Protein AF-A0A9P6JIH3-F1 (afdb_monomer)

Structure (mmCIF, N/CA/C/O backbone):
data_AF-A0A9P6JIH3-F1
#
_entry.id   AF-A0A9P6JIH3-F1
#
loop_
_atom_site.group_PDB
_atom_site.id
_atom_site.type_symbol
_atom_site.label_atom_id
_atom_site.label_alt_id
_atom_site.label_comp_id
_atom_site.label_asym_id
_atom_site.label_entity_id
_atom_site.label_seq_id
_atom_site.pdbx_PDB_ins_code
_atom_site.Cartn_x
_atom_site.Cartn_y
_atom_site.Cartn_z
_atom_site.occupancy
_atom_site.B_iso_or_equiv
_atom_site.auth_seq_id
_atom_site.auth_comp_id
_atom_site.auth_asym_id
_atom_site.auth_atom_id
_atom_site.pdbx_PDB_model_num
ATOM 1 N N . SER A 1 1 ? 1.797 17.653 -2.112 1.00 43.91 1 SER A N 1
ATOM 2 C CA . SER A 1 1 ? 2.862 17.885 -1.112 1.00 43.91 1 SER A CA 1
ATOM 3 C C . SER A 1 1 ? 4.176 18.098 -1.849 1.00 43.91 1 SER A C 1
ATOM 5 O O . SER A 1 1 ? 4.518 17.304 -2.714 1.00 43.91 1 SER A O 1
ATOM 7 N N . THR A 1 2 ? 4.879 19.198 -1.577 1.00 36.56 2 THR A N 1
ATOM 8 C CA . THR A 1 2 ? 6.182 19.549 -2.173 1.00 36.56 2 THR A CA 1
ATOM 9 C C . THR A 1 2 ? 7.302 18.764 -1.487 1.00 36.56 2 THR A C 1
ATOM 11 O O . THR A 1 2 ? 8.065 19.306 -0.698 1.00 36.56 2 THR A O 1
ATOM 14 N N . CYS A 1 3 ? 7.362 17.456 -1.737 1.00 51.31 3 CYS A N 1
ATOM 15 C CA . CYS A 1 3 ? 8.546 16.653 -1.429 1.00 51.31 3 CYS A CA 1
ATOM 16 C C . CYS A 1 3 ? 9.606 16.905 -2.515 1.00 51.31 3 CYS A C 1
ATOM 18 O O . CYS A 1 3 ? 9.239 17.149 -3.667 1.00 51.31 3 CYS A O 1
ATOM 20 N N . HIS A 1 4 ? 10.902 16.855 -2.181 1.00 46.56 4 HIS A N 1
ATOM 21 C CA . HIS A 1 4 ? 11.960 16.879 -3.197 1.00 46.56 4 HIS A CA 1
ATOM 22 C C . HIS A 1 4 ? 11.662 15.809 -4.262 1.00 46.56 4 HIS A C 1
ATOM 24 O O . HIS A 1 4 ? 11.388 14.657 -3.921 1.00 46.56 4 HIS A O 1
ATOM 30 N N . ARG A 1 5 ? 11.669 16.192 -5.549 1.00 44.31 5 ARG A N 1
ATOM 31 C CA . ARG A 1 5 ? 11.538 15.242 -6.665 1.00 44.31 5 ARG A CA 1
ATOM 32 C C . ARG A 1 5 ? 12.717 14.280 -6.610 1.00 44.31 5 ARG A C 1
ATOM 34 O O . ARG A 1 5 ? 13.839 14.649 -6.941 1.00 44.31 5 ARG A O 1
ATOM 41 N N . TYR A 1 6 ? 12.454 13.064 -6.154 1.00 48.44 6 TYR A N 1
ATOM 42 C CA . TYR A 1 6 ? 13.458 12.023 -6.039 1.00 48.44 6 TYR A CA 1
ATOM 43 C C . TYR A 1 6 ? 13.630 11.317 -7.391 1.00 48.44 6 TYR A C 1
ATOM 45 O O . TYR A 1 6 ? 12.651 10.866 -7.987 1.00 48.44 6 TYR A O 1
ATOM 53 N N . ARG A 1 7 ? 14.879 11.194 -7.861 1.00 46.25 7 ARG A N 1
ATOM 54 C CA . ARG A 1 7 ? 15.259 10.551 -9.139 1.00 46.25 7 ARG A CA 1
ATOM 55 C C . ARG A 1 7 ? 14.768 9.101 -9.280 1.00 46.25 7 ARG A C 1
ATOM 57 O O . ARG A 1 7 ? 14.612 8.620 -10.398 1.00 46.25 7 ARG A O 1
ATOM 64 N N . ALA A 1 8 ? 14.493 8.408 -8.172 1.00 48.19 8 ALA A N 1
ATOM 65 C CA . ALA A 1 8 ? 13.953 7.046 -8.200 1.00 48.19 8 ALA A CA 1
ATOM 66 C C . ALA A 1 8 ? 12.575 6.965 -8.888 1.00 48.19 8 ALA A C 1
ATOM 68 O O . ALA A 1 8 ? 12.319 6.002 -9.606 1.00 48.19 8 ALA A O 1
ATOM 69 N N . MET A 1 9 ? 11.733 8.003 -8.761 1.00 51.84 9 MET A N 1
ATOM 70 C CA . MET A 1 9 ? 10.430 8.057 -9.443 1.00 51.84 9 MET A CA 1
ATOM 71 C C . MET A 1 9 ? 10.562 8.211 -10.965 1.00 51.84 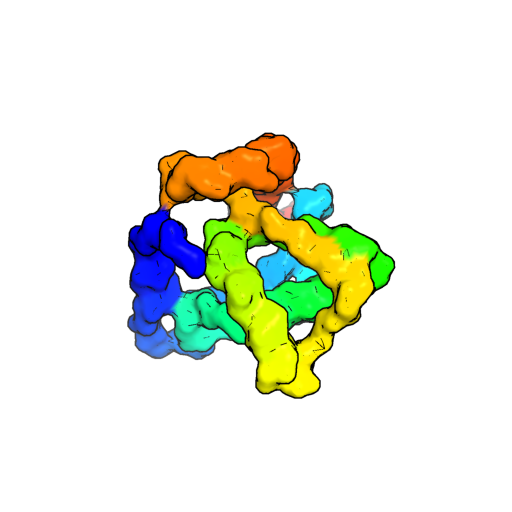9 MET A C 1
ATOM 73 O O . MET A 1 9 ? 9.707 7.738 -11.712 1.00 51.84 9 MET A O 1
ATOM 77 N N . GLU A 1 10 ? 11.624 8.866 -11.442 1.00 49.81 10 GLU A N 1
ATOM 78 C CA . GLU A 1 10 ? 11.881 9.042 -12.879 1.00 49.81 10 GLU A CA 1
ATOM 79 C C . GLU A 1 10 ? 12.383 7.744 -13.528 1.00 49.81 10 GLU A C 1
ATOM 81 O O . GLU A 1 10 ? 12.008 7.429 -14.655 1.00 49.81 10 GLU A O 1
ATOM 86 N N . HIS A 1 11 ? 13.177 6.945 -12.809 1.00 48.81 11 HIS A N 1
ATOM 87 C CA . HIS A 1 11 ? 13.660 5.660 -13.319 1.00 48.81 11 HIS A CA 1
ATOM 88 C C . HIS A 1 11 ? 12.602 4.548 -13.260 1.00 48.81 11 HIS A C 1
ATOM 90 O O . HIS A 1 11 ? 12.507 3.767 -14.211 1.00 48.81 11 HIS A O 1
ATOM 96 N N . SER A 1 12 ? 11.769 4.488 -12.211 1.00 47.91 12 SER A N 1
ATOM 97 C CA . SER A 1 12 ? 10.716 3.464 -12.078 1.00 47.91 12 SER A CA 1
ATOM 98 C C . SER A 1 12 ? 9.559 3.637 -13.070 1.00 47.91 12 SER A C 1
ATOM 100 O O . SER A 1 12 ? 8.848 2.681 -13.366 1.00 47.91 12 SER A O 1
ATOM 102 N N . SER A 1 13 ? 9.385 4.840 -13.625 1.00 53.12 13 SER A N 1
ATOM 103 C CA . SER A 1 13 ? 8.350 5.163 -14.617 1.00 53.12 13 SER A CA 1
ATOM 104 C C . SER A 1 13 ? 8.814 5.030 -16.075 1.00 53.12 13 SER A C 1
ATOM 106 O O . SER A 1 13 ? 8.012 5.214 -16.999 1.00 53.12 13 SER A O 1
ATOM 108 N N . SER A 1 14 ? 10.084 4.670 -16.298 1.00 57.28 14 SER A N 1
ATOM 109 C CA . SER A 1 14 ? 10.620 4.414 -17.635 1.00 57.28 14 SER A CA 1
ATOM 110 C C . SER A 1 14 ? 9.930 3.205 -18.280 1.00 57.28 14 SER A C 1
ATOM 112 O O . SER A 1 14 ? 9.803 2.129 -17.695 1.00 57.28 14 SER A O 1
ATOM 114 N N . SER A 1 15 ? 9.421 3.380 -19.502 1.00 60.47 15 SER A N 1
ATOM 115 C CA . SER A 1 15 ? 8.756 2.295 -20.223 1.00 60.47 15 SER A CA 1
ATOM 116 C C . SER A 1 15 ? 9.788 1.294 -20.732 1.00 60.47 15 SER A C 1
ATOM 118 O O . SER A 1 15 ? 10.628 1.645 -21.560 1.00 60.47 15 SER A O 1
ATOM 120 N N . ARG A 1 16 ? 9.691 0.041 -20.285 1.00 65.38 16 ARG A N 1
ATOM 121 C CA . ARG A 1 16 ? 10.437 -1.087 -20.854 1.00 65.38 16 ARG A CA 1
ATOM 122 C C . ARG A 1 16 ? 9.551 -1.759 -21.900 1.00 65.38 16 ARG A C 1
ATOM 124 O O . ARG A 1 16 ? 8.421 -2.125 -21.594 1.00 65.38 16 ARG A O 1
ATOM 131 N N . THR A 1 17 ? 10.024 -1.860 -23.137 1.00 70.75 17 THR A N 1
ATOM 132 C CA . THR A 1 17 ? 9.276 -2.490 -24.233 1.00 70.75 17 THR A CA 1
ATOM 133 C C . THR A 1 17 ? 9.466 -4.009 -24.215 1.00 70.75 17 THR A C 1
ATOM 135 O O . THR A 1 17 ? 10.520 -4.499 -23.816 1.00 70.75 17 THR A O 1
ATOM 138 N N . GLY A 1 18 ? 8.442 -4.758 -24.641 1.00 77.19 18 GLY A N 1
ATOM 139 C CA . GLY A 1 18 ? 8.515 -6.219 -24.788 1.00 77.19 18 GLY A CA 1
ATOM 140 C C . GLY A 1 18 ? 8.354 -7.036 -23.500 1.00 77.19 18 GLY A C 1
ATOM 141 O O . GLY A 1 18 ? 8.712 -8.209 -23.501 1.00 77.19 18 GLY A O 1
ATOM 142 N N . LEU A 1 19 ? 7.841 -6.442 -22.416 1.00 78.69 19 LEU A N 1
ATOM 143 C CA . LEU A 1 19 ? 7.515 -7.144 -21.170 1.00 78.69 19 LEU A CA 1
ATOM 144 C C . LEU A 1 19 ? 6.017 -7.020 -20.868 1.00 78.69 19 LEU A C 1
ATOM 146 O O . LEU A 1 19 ? 5.496 -5.905 -20.864 1.00 78.69 19 LEU A O 1
ATOM 150 N N . ASP A 1 20 ? 5.365 -8.139 -20.545 1.00 79.69 20 ASP A N 1
ATOM 151 C CA . ASP A 1 20 ? 3.971 -8.154 -20.067 1.00 79.69 20 ASP A CA 1
ATOM 152 C C . ASP A 1 20 ? 3.857 -7.601 -18.636 1.00 79.69 20 ASP A C 1
ATOM 154 O O . ASP A 1 20 ? 2.858 -6.983 -18.264 1.00 79.69 20 ASP A O 1
ATOM 158 N N . VAL A 1 21 ? 4.923 -7.778 -17.846 1.00 85.81 21 VAL A N 1
ATOM 159 C CA . VAL A 1 21 ? 5.049 -7.316 -16.461 1.00 85.81 21 VAL A CA 1
ATOM 160 C C . VAL A 1 21 ? 6.367 -6.562 -16.303 1.00 85.81 21 VAL A C 1
ATOM 162 O O . VAL A 1 21 ? 7.451 -7.090 -16.545 1.00 85.81 21 VAL A O 1
ATOM 165 N N . THR A 1 22 ? 6.278 -5.296 -15.901 1.00 86.31 22 THR A N 1
ATOM 166 C CA . THR A 1 22 ? 7.433 -4.398 -15.703 1.00 86.31 22 THR A CA 1
ATOM 167 C C . THR A 1 22 ? 7.975 -4.416 -14.274 1.00 86.31 22 THR A C 1
ATOM 169 O O . THR A 1 22 ? 9.102 -3.978 -14.044 1.00 86.31 22 THR A O 1
ATOM 172 N N . GLY A 1 23 ? 7.195 -4.948 -13.333 1.00 87.38 23 GLY A N 1
ATOM 173 C CA . GLY A 1 23 ? 7.536 -5.119 -11.924 1.00 87.38 23 GLY A CA 1
ATOM 174 C C . GLY A 1 23 ? 6.378 -5.761 -11.160 1.00 87.38 23 GLY A C 1
ATOM 175 O O . GLY A 1 23 ? 5.293 -5.918 -11.715 1.00 87.38 23 GLY A O 1
ATOM 176 N N . ILE A 1 24 ? 6.607 -6.121 -9.898 1.00 90.19 24 ILE A N 1
ATOM 177 C CA . ILE A 1 24 ? 5.598 -6.719 -9.015 1.00 90.19 24 ILE A CA 1
ATOM 178 C C . ILE A 1 24 ? 5.565 -5.917 -7.717 1.00 90.19 24 ILE A C 1
ATOM 180 O O . ILE A 1 24 ? 6.617 -5.596 -7.164 1.00 90.19 24 ILE A O 1
ATOM 184 N N . GLY A 1 25 ? 4.365 -5.610 -7.233 1.00 91.94 25 GLY A N 1
ATOM 185 C CA . GLY A 1 25 ? 4.126 -4.991 -5.931 1.00 91.94 25 GLY A CA 1
ATOM 186 C C . GLY A 1 25 ? 3.396 -5.946 -4.998 1.00 91.94 25 GLY A C 1
ATOM 187 O O . GLY A 1 25 ? 2.595 -6.761 -5.443 1.00 91.94 25 GLY A O 1
ATOM 188 N N . THR A 1 26 ? 3.660 -5.863 -3.697 1.00 94.56 26 THR A N 1
ATOM 189 C CA . THR A 1 26 ? 2.931 -6.628 -2.675 1.00 94.56 26 THR A CA 1
ATOM 190 C C . THR A 1 26 ? 3.052 -5.932 -1.326 1.00 94.56 26 THR A C 1
ATOM 192 O O . THR A 1 26 ? 4.018 -5.208 -1.083 1.00 94.56 26 THR A O 1
ATOM 195 N N . HIS A 1 27 ? 2.113 -6.191 -0.419 1.00 93.62 27 HIS A N 1
ATOM 196 C CA . HIS A 1 27 ? 2.232 -5.764 0.973 1.00 93.62 27 HIS A CA 1
ATOM 197 C C . HIS A 1 27 ? 2.712 -6.923 1.845 1.00 93.62 27 HIS A C 1
ATOM 199 O O . HIS A 1 27 ? 2.338 -8.079 1.633 1.00 93.62 27 HIS A O 1
ATOM 205 N N . ALA A 1 28 ? 3.543 -6.614 2.837 1.00 89.56 28 ALA A N 1
ATOM 206 C CA . ALA A 1 28 ? 4.033 -7.576 3.812 1.00 89.56 28 ALA A CA 1
ATOM 207 C C . ALA A 1 28 ? 3.688 -7.128 5.234 1.00 89.56 28 ALA A C 1
ATOM 209 O O . ALA A 1 28 ? 3.681 -5.939 5.553 1.00 89.56 28 ALA A O 1
ATOM 210 N N . CYS A 1 29 ? 3.428 -8.094 6.109 1.00 86.94 29 CYS A N 1
ATOM 211 C CA . CYS A 1 29 ? 3.269 -7.839 7.529 1.00 86.94 29 CYS A CA 1
ATOM 212 C C . CYS A 1 29 ? 4.609 -7.389 8.119 1.00 86.94 29 CYS A C 1
ATOM 214 O O . CYS A 1 29 ? 5.553 -8.176 8.168 1.00 86.94 29 CYS A O 1
ATOM 216 N N . ALA A 1 30 ? 4.672 -6.172 8.660 1.00 77.44 30 ALA A N 1
ATOM 217 C CA . ALA A 1 30 ? 5.901 -5.640 9.255 1.00 77.44 30 ALA A CA 1
ATOM 218 C C . ALA A 1 30 ? 6.423 -6.468 10.447 1.00 77.44 30 ALA A C 1
ATOM 220 O O . ALA A 1 30 ? 7.617 -6.473 10.724 1.00 77.44 30 ALA A O 1
ATOM 221 N N . ARG A 1 31 ? 5.543 -7.189 11.158 1.00 79.25 31 ARG A N 1
ATOM 222 C CA . ARG A 1 31 ? 5.933 -8.012 12.317 1.00 79.25 31 ARG A CA 1
ATOM 223 C C . ARG A 1 31 ? 6.507 -9.370 11.923 1.00 79.25 31 ARG A C 1
ATOM 225 O O . ARG A 1 31 ? 7.438 -9.842 12.559 1.00 79.25 31 ARG A O 1
ATOM 232 N N . HIS A 1 32 ? 5.903 -10.023 10.934 1.00 81.19 32 HIS A N 1
ATOM 233 C CA . HIS A 1 32 ? 6.205 -11.422 10.607 1.00 81.19 32 HIS A CA 1
ATOM 234 C C . HIS A 1 32 ? 6.936 -11.573 9.264 1.00 81.19 32 HIS A C 1
ATOM 236 O O . HIS A 1 32 ? 7.388 -12.662 8.917 1.00 81.19 32 HIS A O 1
ATOM 242 N N . GLY A 1 33 ? 7.021 -10.501 8.475 1.00 76.38 33 GLY A N 1
ATOM 243 C CA . GLY A 1 33 ? 7.608 -10.492 7.138 1.00 76.38 33 GLY A CA 1
ATOM 244 C C . GLY A 1 33 ? 6.872 -11.374 6.124 1.00 76.38 33 GLY A C 1
ATOM 245 O O . GLY A 1 33 ? 7.435 -11.683 5.076 1.00 76.38 33 GLY A O 1
ATOM 246 N N . CYS A 1 34 ? 5.664 -11.851 6.429 1.00 84.25 34 CYS A N 1
ATOM 247 C CA . CYS A 1 34 ? 4.856 -12.621 5.489 1.00 84.25 34 CYS A CA 1
ATOM 248 C C . CYS A 1 34 ? 4.141 -11.686 4.511 1.00 84.25 34 CYS A C 1
ATOM 250 O O . CYS A 1 34 ? 3.656 -10.626 4.908 1.00 84.25 34 CYS A O 1
ATOM 252 N N . PHE A 1 35 ? 4.066 -12.080 3.241 1.00 90.25 35 PHE A N 1
ATOM 253 C CA . PHE A 1 35 ? 3.274 -11.354 2.253 1.00 90.25 35 PHE A CA 1
ATOM 254 C C . PHE A 1 35 ? 1.785 -11.556 2.525 1.00 90.25 35 PHE A C 1
ATOM 256 O O . PHE A 1 35 ? 1.350 -12.673 2.815 1.00 90.25 35 PHE A O 1
ATOM 263 N N . ALA A 1 36 ? 1.015 -10.473 2.454 1.00 93.88 36 ALA A N 1
ATOM 264 C CA . ALA A 1 36 ? -0.423 -10.529 2.636 1.00 93.88 36 ALA A CA 1
ATOM 265 C C . ALA A 1 36 ? -1.058 -11.270 1.443 1.00 93.88 36 ALA A C 1
ATOM 267 O O . ALA A 1 36 ? -0.779 -10.912 0.290 1.00 93.88 36 ALA A O 1
ATOM 268 N N . PRO A 1 37 ? -1.897 -12.294 1.681 1.00 94.38 37 PRO A N 1
ATOM 269 C CA . PRO A 1 37 ? -2.577 -13.015 0.609 1.00 94.38 37 PRO A CA 1
ATOM 270 C C . PRO A 1 37 ? -3.367 -12.067 -0.301 1.00 94.38 37 PRO A C 1
ATOM 272 O O . PRO A 1 37 ? -3.930 -11.083 0.171 1.00 94.38 37 PRO A O 1
ATOM 275 N N . GLY A 1 38 ? -3.375 -12.331 -1.610 1.00 93.44 38 GLY A N 1
ATOM 276 C CA . GLY A 1 38 ? -4.106 -11.519 -2.596 1.00 93.44 38 GLY A CA 1
ATOM 277 C C . GLY A 1 38 ? -3.515 -10.131 -2.884 1.00 93.44 38 GLY A C 1
ATOM 278 O O . GLY A 1 38 ? -3.902 -9.503 -3.863 1.00 93.44 38 GLY A O 1
ATOM 279 N N . SER A 1 39 ? -2.539 -9.663 -2.097 1.00 95.75 39 SER A N 1
ATOM 280 C CA . SER A 1 39 ? -1.959 -8.325 -2.272 1.00 95.75 39 SER A CA 1
ATOM 281 C C . SER A 1 39 ? -0.939 -8.225 -3.411 1.00 95.75 39 SER A C 1
ATOM 283 O O . SER A 1 39 ? -0.540 -7.120 -3.768 1.00 95.75 39 SER A O 1
ATOM 285 N N . ALA A 1 40 ? -0.495 -9.341 -3.989 1.00 95.75 40 ALA A N 1
ATOM 286 C CA . ALA A 1 40 ? 0.467 -9.314 -5.084 1.00 95.75 40 ALA A CA 1
ATOM 287 C C . ALA A 1 40 ? -0.178 -8.774 -6.371 1.00 95.75 40 ALA A C 1
ATOM 289 O O . ALA A 1 40 ? -1.238 -9.242 -6.785 1.00 95.75 40 ALA A O 1
ATOM 290 N N . VAL A 1 41 ? 0.473 -7.802 -7.006 1.00 94.94 41 VAL A N 1
ATOM 291 C CA . VAL A 1 41 ? 0.007 -7.151 -8.233 1.00 94.94 41 VAL A CA 1
ATOM 292 C C . VAL A 1 41 ? 1.127 -7.050 -9.255 1.00 94.94 41 VAL A C 1
ATOM 294 O O . VAL A 1 41 ? 2.242 -6.636 -8.938 1.00 94.94 41 VAL A O 1
ATOM 297 N N . ASP A 1 42 ? 0.801 -7.360 -10.504 1.00 94.56 42 ASP A N 1
ATOM 298 C CA . ASP A 1 42 ? 1.693 -7.132 -11.634 1.00 94.56 42 ASP A CA 1
ATOM 299 C C . ASP A 1 42 ? 1.575 -5.684 -12.107 1.00 94.56 42 ASP A C 1
ATOM 301 O O . ASP A 1 42 ? 0.474 -5.160 -12.301 1.00 94.56 42 ASP A O 1
ATOM 305 N N . PHE A 1 43 ? 2.710 -5.027 -12.322 1.00 90.38 43 PHE A N 1
ATOM 306 C CA . PHE A 1 43 ? 2.775 -3.678 -12.863 1.00 90.38 43 PHE A CA 1
ATOM 307 C C . PHE A 1 43 ? 2.939 -3.696 -14.378 1.00 90.38 43 PHE A C 1
ATOM 309 O O . PHE A 1 43 ? 3.941 -4.174 -14.909 1.00 90.38 43 PHE A O 1
ATOM 316 N N . GLN A 1 44 ? 2.013 -3.057 -15.087 1.00 83.56 44 GLN A N 1
ATOM 317 C CA . GLN A 1 44 ? 2.051 -2.964 -16.551 1.00 83.56 44 GLN A CA 1
ATOM 318 C C . GLN A 1 44 ? 2.939 -1.811 -17.045 1.00 83.56 44 GLN A C 1
ATOM 320 O O . GLN A 1 44 ? 3.377 -1.804 -18.191 1.00 83.56 44 GLN A O 1
ATOM 325 N N . LYS A 1 45 ? 3.180 -0.793 -16.207 1.00 80.06 45 LYS A N 1
ATOM 326 C CA . LYS A 1 45 ? 4.075 0.332 -16.517 1.00 80.06 45 LYS A CA 1
ATOM 327 C C . LYS A 1 45 ? 4.471 1.058 -15.238 1.00 80.06 45 LYS A C 1
ATOM 329 O O . LYS A 1 45 ? 3.739 1.955 -14.813 1.00 80.06 45 LYS A O 1
ATOM 334 N N . GLY A 1 46 ? 5.624 0.698 -14.685 1.00 82.06 46 GLY A N 1
ATOM 335 C CA . GLY A 1 46 ? 6.122 1.266 -13.432 1.00 82.06 46 GLY A CA 1
ATOM 336 C C . GLY A 1 46 ? 5.167 1.045 -12.257 1.00 82.06 46 GLY A C 1
ATOM 337 O O . GLY A 1 46 ? 4.125 0.404 -12.397 1.00 82.06 46 GLY A O 1
ATOM 338 N N . GLU A 1 47 ? 5.496 1.604 -11.096 1.00 84.38 47 GLU A N 1
ATOM 339 C CA . GLU A 1 47 ? 4.666 1.483 -9.891 1.00 84.38 47 GLU A CA 1
ATOM 340 C C . GLU A 1 47 ? 3.426 2.383 -9.973 1.00 84.38 47 GLU A C 1
ATOM 342 O O . GLU A 1 47 ? 3.370 3.498 -9.448 1.00 84.38 47 GLU A O 1
ATOM 347 N N . ARG A 1 48 ? 2.404 1.920 -10.693 1.00 88.50 48 ARG A N 1
ATOM 348 C CA . ARG A 1 48 ? 1.124 2.624 -10.774 1.00 88.50 48 ARG A CA 1
ATOM 349 C C . ARG A 1 48 ? 0.427 2.583 -9.422 1.00 88.50 48 ARG A C 1
ATOM 351 O O . ARG A 1 48 ? 0.184 1.517 -8.863 1.00 88.50 48 ARG A O 1
ATOM 358 N N . GLN A 1 49 ? 0.008 3.757 -8.959 1.00 92.69 49 GLN A N 1
ATOM 359 C CA . GLN A 1 49 ? -0.679 3.894 -7.675 1.00 92.69 49 GLN A CA 1
ATOM 360 C C . GLN A 1 49 ? -1.959 3.055 -7.602 1.00 92.69 49 GLN A C 1
ATOM 362 O O . GLN A 1 49 ? -2.200 2.471 -6.563 1.00 92.69 49 GLN A O 1
ATOM 367 N N . MET A 1 50 ? -2.708 2.897 -8.701 1.00 92.12 50 MET A N 1
ATOM 368 C CA . MET A 1 50 ? -3.913 2.051 -8.739 1.00 92.12 50 MET A CA 1
ATOM 369 C C . MET A 1 50 ? -3.628 0.583 -8.380 1.00 92.12 50 MET A C 1
ATOM 371 O O . MET A 1 50 ? -4.402 -0.039 -7.657 1.00 92.12 50 MET A O 1
ATOM 375 N N . ASN A 1 51 ? -2.508 0.029 -8.854 1.00 94.19 51 ASN A N 1
ATOM 376 C CA . ASN A 1 51 ? -2.095 -1.331 -8.511 1.00 94.19 51 ASN A CA 1
ATOM 377 C C . ASN A 1 51 ? -1.738 -1.412 -7.016 1.00 94.19 51 ASN A C 1
ATOM 379 O O . ASN A 1 51 ? -2.116 -2.363 -6.337 1.00 94.19 51 ASN A O 1
ATOM 383 N N . MET A 1 52 ? -1.065 -0.387 -6.485 1.00 94.88 52 MET A N 1
ATOM 384 C CA . MET A 1 52 ? -0.744 -0.306 -5.056 1.00 94.88 52 MET A CA 1
ATOM 385 C C . MET A 1 52 ? -1.975 -0.077 -4.171 1.00 94.88 52 MET A C 1
ATOM 387 O O . MET A 1 52 ? -2.017 -0.622 -3.071 1.00 94.88 52 MET A O 1
ATOM 391 N N . ASP A 1 53 ? -2.986 0.648 -4.656 1.00 95.50 53 ASP A N 1
ATOM 392 C CA . ASP A 1 53 ? -4.266 0.841 -3.968 1.00 95.50 53 ASP A CA 1
ATOM 393 C C . ASP A 1 53 ? -4.965 -0.509 -3.780 1.00 95.50 53 ASP A C 1
ATOM 395 O O . ASP A 1 53 ? -5.328 -0.864 -2.660 1.00 95.50 53 ASP A O 1
ATOM 399 N N . TRP A 1 54 ? -5.074 -1.297 -4.859 1.00 95.75 54 TRP A N 1
ATOM 400 C CA . TRP A 1 54 ? -5.598 -2.664 -4.798 1.00 95.75 54 TRP A CA 1
ATOM 401 C C . TRP A 1 54 ? -4.793 -3.528 -3.827 1.00 95.75 54 TRP A C 1
ATOM 403 O O . TRP A 1 54 ? -5.354 -4.153 -2.932 1.00 95.75 54 TRP A O 1
ATOM 413 N N . SER A 1 55 ? -3.465 -3.518 -3.974 1.00 96.38 55 SER A N 1
ATOM 414 C CA . SER A 1 55 ? -2.551 -4.280 -3.125 1.00 96.38 55 SER A CA 1
ATOM 415 C C . SER A 1 55 ? -2.750 -3.960 -1.638 1.00 96.38 55 SER A C 1
ATOM 417 O O . SER A 1 55 ? -2.785 -4.874 -0.816 1.00 96.38 55 SER A O 1
ATOM 419 N N . LEU A 1 56 ? -2.918 -2.681 -1.286 1.00 95.69 56 LEU A N 1
ATOM 420 C CA . LEU A 1 56 ? -3.137 -2.233 0.089 1.00 95.69 56 LEU A CA 1
ATOM 421 C C . LEU A 1 56 ? -4.487 -2.708 0.626 1.00 95.69 56 LEU A C 1
ATOM 423 O O . LEU A 1 56 ? -4.537 -3.288 1.707 1.00 95.69 56 LEU A O 1
ATOM 427 N N . LEU A 1 57 ? -5.576 -2.465 -0.105 1.00 95.75 57 LEU A N 1
ATOM 428 C CA . LEU A 1 57 ? -6.916 -2.812 0.372 1.00 95.75 57 LEU A CA 1
ATOM 429 C C . LEU A 1 57 ? -7.114 -4.322 0.475 1.00 95.75 57 LEU A C 1
ATOM 431 O O . LEU A 1 57 ? -7.666 -4.800 1.466 1.00 95.75 57 LEU A O 1
ATOM 435 N N . GLU A 1 58 ? -6.593 -5.081 -0.487 1.00 95.94 58 GLU A N 1
ATOM 436 C CA . GLU A 1 58 ? -6.641 -6.537 -0.425 1.00 95.94 58 GLU A CA 1
ATOM 437 C C . GLU A 1 58 ? -5.781 -7.068 0.725 1.00 95.94 58 GLU A C 1
ATOM 439 O O . GLU A 1 58 ? -6.198 -7.991 1.417 1.00 95.94 58 GLU A O 1
ATOM 444 N N . ALA A 1 59 ? -4.632 -6.445 1.012 1.00 95.56 59 ALA A N 1
ATOM 445 C CA . ALA A 1 59 ? -3.835 -6.794 2.184 1.00 95.56 59 ALA A CA 1
ATOM 446 C C . ALA A 1 59 ? -4.577 -6.535 3.496 1.00 95.56 59 ALA A C 1
ATOM 448 O O . ALA A 1 59 ? -4.513 -7.372 4.396 1.00 95.56 59 ALA A O 1
ATOM 449 N N . LEU A 1 60 ? -5.278 -5.403 3.617 1.00 95.00 60 LEU A N 1
ATOM 450 C CA . LEU A 1 60 ? -6.077 -5.103 4.805 1.00 95.00 60 LEU A CA 1
ATOM 451 C C . LEU A 1 60 ? -7.137 -6.183 5.006 1.00 95.00 60 LEU A C 1
ATOM 453 O O . LEU A 1 60 ? -7.144 -6.831 6.050 1.00 95.00 60 LEU A O 1
ATOM 457 N N . LYS A 1 61 ? -7.932 -6.438 3.964 1.00 94.12 61 LYS A N 1
ATOM 458 C CA . LYS A 1 61 ? -9.035 -7.399 3.961 1.00 94.12 61 LYS A CA 1
ATOM 459 C C . LYS A 1 61 ? -8.583 -8.835 4.223 1.00 94.12 61 LYS A C 1
ATOM 461 O O . LYS A 1 61 ? -9.177 -9.539 5.036 1.00 94.12 61 LYS A O 1
ATOM 466 N N . SER A 1 62 ? -7.538 -9.298 3.541 1.00 94.00 62 SER A N 1
ATOM 467 C CA . SER A 1 62 ? -7.088 -10.692 3.636 1.00 94.00 62 SER A CA 1
ATOM 468 C C . SER A 1 62 ? -6.412 -11.013 4.967 1.00 94.00 62 SER A C 1
ATOM 470 O O . SER A 1 62 ? -6.379 -12.172 5.381 1.00 94.00 62 SER A O 1
ATOM 472 N N . THR A 1 63 ? -5.899 -9.994 5.660 1.00 92.31 63 THR A N 1
ATOM 473 C CA . THR A 1 63 ? -5.272 -10.136 6.980 1.00 92.31 63 THR A CA 1
ATOM 474 C C . THR A 1 63 ? -6.204 -9.780 8.139 1.00 92.31 63 THR A C 1
ATOM 476 O O . THR A 1 63 ? -5.817 -9.946 9.297 1.00 92.31 63 THR A O 1
ATOM 479 N N . GLY A 1 64 ? -7.435 -9.334 7.863 1.00 92.00 64 GLY A N 1
ATOM 480 C CA . GLY A 1 64 ? -8.396 -8.915 8.886 1.00 92.00 64 GLY A CA 1
ATOM 481 C C . GLY A 1 64 ? -8.050 -7.573 9.541 1.00 92.00 64 GLY A C 1
ATOM 482 O O . GLY A 1 64 ? -8.580 -7.252 10.609 1.00 92.00 64 GLY A O 1
ATOM 483 N N . MET A 1 65 ? -7.123 -6.810 8.955 1.00 90.69 65 MET A N 1
ATOM 484 C CA . MET A 1 65 ? -6.662 -5.526 9.486 1.00 90.69 65 MET A CA 1
ATOM 485 C C . MET A 1 65 ? -7.683 -4.406 9.274 1.00 90.69 65 MET A C 1
ATOM 487 O O . MET A 1 65 ? -7.608 -3.395 9.965 1.00 90.69 65 MET A O 1
ATOM 491 N N . GLU A 1 66 ? -8.679 -4.600 8.408 1.00 88.62 66 GLU A N 1
ATOM 492 C CA . GLU A 1 66 ? -9.818 -3.695 8.236 1.00 88.62 66 GLU A CA 1
ATOM 493 C C . GLU A 1 66 ? -10.701 -3.574 9.491 1.00 88.62 66 GLU A C 1
ATOM 495 O O . GLU A 1 66 ? -11.536 -2.685 9.595 1.00 88.62 66 GLU A O 1
ATOM 500 N N . LYS A 1 67 ? -10.520 -4.467 10.469 1.00 89.12 67 LYS A N 1
ATOM 501 C CA . LYS A 1 67 ? -11.239 -4.444 11.753 1.00 89.12 67 LYS A CA 1
ATOM 502 C C . LYS A 1 67 ? -10.481 -3.695 12.844 1.00 89.12 67 LY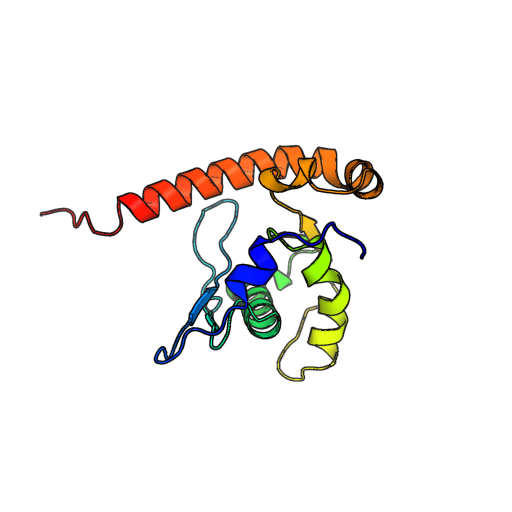S A C 1
ATOM 504 O O . LYS A 1 67 ? -11.001 -3.535 13.949 1.00 89.12 67 LYS A O 1
ATOM 509 N N . LEU A 1 68 ? -9.237 -3.303 12.578 1.00 90.19 68 LEU A N 1
ATOM 510 C CA . LEU A 1 68 ? -8.402 -2.599 13.539 1.00 90.19 68 LEU A CA 1
ATOM 511 C C . LEU A 1 68 ? -8.653 -1.091 13.438 1.00 90.19 68 LEU A C 1
ATOM 513 O O . LEU A 1 68 ? -8.782 -0.571 12.331 1.00 90.19 68 LEU A O 1
ATOM 517 N N . PRO A 1 69 ? -8.673 -0.371 14.574 1.00 90.00 69 PRO A N 1
ATOM 518 C CA . PRO A 1 69 ? -8.885 1.073 14.559 1.00 90.00 69 PRO A CA 1
ATOM 519 C C . PRO A 1 69 ? -7.731 1.809 13.871 1.00 90.00 69 PRO A C 1
ATOM 521 O O . PRO A 1 69 ? -7.937 2.847 13.256 1.00 90.00 69 PRO A O 1
ATOM 524 N N . GLU A 1 70 ? -6.515 1.263 13.953 1.00 92.38 70 GLU A N 1
ATOM 525 C CA . GLU A 1 70 ? -5.313 1.876 13.404 1.00 92.38 70 GLU A CA 1
ATOM 526 C C . GLU A 1 70 ? -4.435 0.838 12.706 1.00 92.38 70 GLU A C 1
ATOM 528 O O . GLU A 1 70 ? -4.139 -0.231 13.250 1.00 92.38 70 GLU A O 1
ATOM 533 N N . VAL A 1 71 ? -3.960 1.187 11.512 1.00 91.88 71 VAL A N 1
ATOM 534 C CA . VAL A 1 71 ? -3.023 0.382 10.728 1.00 91.88 71 VAL A CA 1
ATOM 535 C C . VAL A 1 71 ? -1.841 1.239 10.306 1.00 91.88 71 VAL A C 1
ATOM 537 O O . VAL A 1 71 ? -1.999 2.248 9.625 1.00 91.88 71 VAL A O 1
ATOM 540 N N . LEU A 1 72 ? -0.635 0.811 10.679 1.00 90.38 72 LEU A N 1
ATOM 541 C CA . LEU A 1 72 ? 0.602 1.431 10.218 1.00 90.38 72 LEU A CA 1
ATOM 542 C C . LEU A 1 72 ? 0.926 0.965 8.795 1.00 90.38 72 LEU A C 1
ATOM 544 O O . LEU A 1 72 ? 1.283 -0.192 8.581 1.00 90.38 72 LEU A O 1
ATOM 548 N N . HIS A 1 73 ? 0.843 1.881 7.837 1.00 91.19 73 HIS A N 1
ATOM 549 C CA . HIS A 1 73 ? 1.264 1.682 6.456 1.00 91.19 73 HIS A CA 1
ATOM 550 C C . HIS A 1 73 ? 2.621 2.350 6.238 1.00 91.19 73 HIS A C 1
ATOM 552 O O . HIS A 1 73 ? 2.740 3.576 6.308 1.00 91.19 73 HIS A O 1
ATOM 558 N N . VAL A 1 74 ? 3.650 1.538 6.000 1.00 87.94 74 VAL A N 1
ATOM 559 C CA . VAL A 1 74 ? 5.008 2.000 5.690 1.00 87.94 74 VAL A CA 1
ATOM 560 C C . VAL A 1 74 ? 5.217 1.879 4.185 1.00 87.94 74 VAL A C 1
ATOM 562 O O . VAL A 1 74 ? 5.043 0.797 3.632 1.00 87.94 74 VAL A O 1
ATOM 565 N N . TYR A 1 75 ? 5.577 2.981 3.528 1.00 87.12 75 TYR A N 1
ATOM 566 C CA . TYR A 1 75 ? 5.882 2.996 2.097 1.00 87.12 75 TYR A CA 1
ATOM 567 C C . TYR A 1 75 ? 6.898 4.106 1.787 1.00 87.12 75 TYR A C 1
ATOM 569 O O . TYR A 1 75 ? 6.876 5.174 2.401 1.00 87.12 75 TYR A O 1
ATOM 577 N N . ASP A 1 76 ? 7.811 3.869 0.854 1.00 78.88 76 ASP A N 1
ATOM 578 C CA . ASP A 1 76 ? 8.933 4.762 0.537 1.00 78.88 76 ASP A CA 1
ATOM 579 C C . ASP A 1 76 ? 8.480 6.123 -0.027 1.00 78.88 76 ASP A C 1
ATOM 581 O O . ASP A 1 76 ? 9.072 7.159 0.282 1.00 78.88 76 ASP A O 1
ATOM 585 N N . ILE A 1 77 ? 7.374 6.136 -0.775 1.00 83.25 77 ILE A N 1
ATOM 586 C CA . ILE A 1 77 ? 6.732 7.326 -1.342 1.00 83.25 77 ILE A CA 1
ATOM 587 C C . ILE A 1 77 ? 5.416 7.679 -0.638 1.00 83.25 77 ILE A C 1
ATOM 589 O O . ILE A 1 77 ? 4.566 8.367 -1.217 1.00 83.25 77 ILE A O 1
ATOM 593 N N . ASN A 1 78 ? 5.220 7.251 0.617 1.00 85.94 78 ASN A N 1
ATOM 594 C CA . ASN A 1 78 ? 3.936 7.414 1.308 1.00 85.94 78 ASN A CA 1
ATOM 595 C C . ASN A 1 78 ? 3.470 8.882 1.349 1.00 85.94 78 ASN A C 1
ATOM 597 O O . ASN A 1 78 ? 2.300 9.166 1.095 1.00 85.94 78 ASN A O 1
ATOM 601 N N . CYS A 1 79 ? 4.398 9.832 1.549 1.00 82.12 79 CYS A N 1
ATOM 602 C CA . CYS A 1 79 ? 4.133 11.284 1.539 1.00 82.12 79 CYS A CA 1
ATOM 603 C C . CYS A 1 79 ? 3.464 11.818 0.260 1.00 82.12 79 CYS A C 1
ATOM 605 O O . CYS A 1 79 ? 2.859 12.895 0.284 1.00 82.12 79 CYS A O 1
ATOM 607 N N . GLN A 1 80 ? 3.612 11.110 -0.860 1.00 85.19 80 GLN A N 1
ATOM 608 C CA . GLN A 1 80 ? 2.995 11.432 -2.144 1.00 85.19 80 GLN A CA 1
ATOM 609 C C . GLN A 1 80 ? 1.786 10.531 -2.393 1.00 85.19 80 GLN A C 1
ATOM 611 O O . GLN A 1 80 ? 0.706 11.016 -2.727 1.00 85.19 80 GLN A O 1
ATOM 616 N N . TYR A 1 81 ? 1.950 9.227 -2.173 1.00 90.31 81 TYR A N 1
ATOM 617 C CA . TYR A 1 81 ? 0.927 8.213 -2.403 1.00 90.31 81 TYR A CA 1
ATOM 618 C C . TYR A 1 81 ? -0.376 8.499 -1.643 1.00 90.31 81 TYR A C 1
ATOM 620 O O . TYR A 1 81 ? -1.457 8.494 -2.244 1.00 90.31 81 TYR A O 1
ATOM 628 N N . HIS A 1 82 ? -0.283 8.819 -0.348 1.00 89.81 82 HIS A N 1
ATOM 629 C CA . HIS A 1 82 ? -1.450 8.968 0.518 1.00 89.81 82 HIS A CA 1
ATOM 630 C C . HIS A 1 82 ? -2.279 10.223 0.241 1.00 89.81 82 HIS A C 1
ATOM 632 O O . HIS A 1 82 ? -3.365 10.375 0.800 1.00 89.81 82 HIS A O 1
ATOM 638 N N . VAL A 1 83 ? -1.726 11.205 -0.481 1.00 89.88 83 VAL A N 1
ATOM 639 C CA . VAL A 1 83 ? -2.361 12.524 -0.665 1.00 89.88 83 VAL A CA 1
ATOM 640 C C . VAL A 1 83 ? -3.662 12.367 -1.432 1.00 89.88 83 VAL A C 1
ATOM 642 O O . VAL A 1 83 ? -4.651 13.017 -1.113 1.00 89.88 83 VAL A O 1
ATOM 645 N N . HIS A 1 84 ? -3.651 11.467 -2.412 1.00 92.00 84 HIS A N 1
ATOM 646 C CA . HIS A 1 84 ? -4.787 11.200 -3.280 1.00 92.00 84 HIS A CA 1
ATOM 647 C C . HIS A 1 84 ? -5.404 9.820 -3.046 1.00 92.00 84 HIS A C 1
ATOM 649 O O . HIS A 1 84 ? -6.378 9.506 -3.711 1.00 92.00 84 HIS A O 1
ATOM 655 N N . LEU A 1 85 ? -4.899 9.026 -2.091 1.00 93.12 85 LEU A N 1
ATOM 656 C CA . LEU A 1 85 ? -5.401 7.673 -1.820 1.00 93.12 85 LEU A CA 1
ATOM 657 C C . LEU A 1 85 ? -6.911 7.655 -1.568 1.00 93.12 85 LEU A C 1
ATOM 659 O O . LEU A 1 85 ? -7.624 6.947 -2.264 1.00 93.12 85 LEU A O 1
ATOM 663 N N . LYS A 1 86 ? -7.407 8.485 -0.641 1.00 91.81 86 LYS A N 1
ATOM 664 C CA . LYS A 1 86 ? -8.845 8.541 -0.331 1.00 91.81 86 LYS A CA 1
ATOM 665 C C . LYS A 1 86 ? -9.685 8.858 -1.573 1.00 91.81 86 LYS A C 1
ATOM 667 O O . LYS A 1 86 ? -10.617 8.132 -1.881 1.00 91.81 86 LYS A O 1
ATOM 672 N N . LYS A 1 87 ? -9.274 9.879 -2.332 1.00 94.19 87 LYS A N 1
ATOM 673 C CA . LYS A 1 87 ? -9.922 10.255 -3.591 1.00 94.19 87 LYS A CA 1
ATOM 674 C C . LYS A 1 87 ? -9.926 9.099 -4.606 1.00 94.19 87 LYS A C 1
ATOM 676 O O . LYS A 1 87 ? -10.953 8.837 -5.212 1.00 94.19 87 LYS A O 1
ATOM 681 N N . ARG A 1 88 ? -8.797 8.395 -4.778 1.00 95.50 88 ARG A N 1
ATOM 682 C CA . ARG A 1 88 ? -8.690 7.251 -5.704 1.00 95.50 88 ARG A CA 1
ATOM 683 C C . ARG A 1 88 ? -9.588 6.080 -5.298 1.00 95.50 88 ARG A C 1
ATOM 685 O O . ARG A 1 88 ? -10.104 5.404 -6.179 1.00 95.50 88 ARG A O 1
ATOM 692 N N . ILE A 1 89 ? -9.767 5.852 -3.996 1.00 94.44 89 ILE A N 1
ATOM 693 C CA . ILE A 1 89 ? -10.690 4.836 -3.474 1.00 94.44 89 ILE A CA 1
ATOM 694 C C . ILE A 1 89 ? -12.136 5.244 -3.779 1.00 94.44 89 ILE A C 1
ATOM 696 O O . ILE A 1 89 ? -12.864 4.467 -4.377 1.00 94.44 89 ILE A O 1
ATOM 700 N N . GLU A 1 90 ? -12.529 6.479 -3.460 1.00 93.62 90 GLU A N 1
ATOM 701 C CA . GLU A 1 90 ? -13.891 6.989 -3.699 1.00 93.62 90 GLU A CA 1
ATOM 702 C C . GLU A 1 90 ? -14.283 7.010 -5.187 1.00 93.62 90 GLU A C 1
ATOM 704 O O . GLU A 1 90 ? -15.441 6.789 -5.532 1.00 93.62 90 GLU A O 1
ATOM 709 N N . GLU A 1 91 ? -13.328 7.269 -6.083 1.00 95.12 91 GLU A N 1
ATOM 710 C CA . GLU A 1 91 ? -13.549 7.293 -7.535 1.00 95.12 91 GLU A CA 1
ATOM 711 C C . GLU A 1 91 ? -13.583 5.891 -8.175 1.00 95.12 91 GLU A C 1
ATOM 713 O O . GLU A 1 91 ? -13.890 5.775 -9.364 1.00 95.12 91 GLU A O 1
ATOM 718 N N . ASN A 1 92 ? -13.274 4.825 -7.426 1.00 92.81 92 ASN A N 1
ATOM 719 C CA . ASN A 1 92 ? -13.206 3.461 -7.943 1.00 92.81 92 ASN A CA 1
ATOM 720 C C . ASN A 1 92 ? -14.230 2.540 -7.250 1.00 92.81 92 ASN A C 1
ATOM 722 O O . ASN A 1 92 ? -14.024 2.161 -6.101 1.00 92.81 92 ASN A O 1
ATOM 726 N N . PRO A 1 93 ? -15.278 2.070 -7.954 1.00 92.75 93 PRO A N 1
ATOM 727 C CA . PRO A 1 93 ? -16.328 1.239 -7.356 1.00 92.75 93 PRO A CA 1
ATOM 728 C C . PRO A 1 93 ? -15.857 -0.158 -6.916 1.00 92.75 93 PRO A C 1
ATOM 730 O O . PRO A 1 93 ? -16.620 -0.890 -6.293 1.00 92.75 93 PRO A O 1
ATOM 733 N N . HIS A 1 94 ? -14.631 -0.559 -7.263 1.00 92.12 94 HIS A N 1
ATOM 734 C CA . HIS A 1 94 ? -14.042 -1.841 -6.869 1.00 92.12 94 HIS A CA 1
ATOM 735 C C . HIS A 1 94 ? -13.143 -1.743 -5.633 1.00 92.12 94 HIS A C 1
ATOM 737 O O . HIS A 1 94 ? -12.624 -2.765 -5.184 1.00 92.12 94 HIS A O 1
ATOM 743 N N . LEU A 1 95 ? -12.920 -0.536 -5.111 1.00 92.44 95 LEU A N 1
ATOM 744 C CA . LEU A 1 95 ? -12.087 -0.289 -3.945 1.00 92.44 95 LEU A CA 1
ATOM 745 C C . LEU A 1 95 ? -12.969 0.187 -2.794 1.00 92.44 95 LEU A C 1
ATOM 747 O O . LEU A 1 95 ? -13.753 1.118 -2.941 1.00 92.44 95 LEU A O 1
ATOM 751 N N . GLU A 1 96 ? -12.813 -0.437 -1.633 1.00 90.56 96 GLU A N 1
ATOM 752 C CA . GLU A 1 96 ? -13.548 -0.073 -0.427 1.00 90.56 96 GLU A CA 1
ATOM 753 C C . GLU A 1 96 ? -12.604 -0.107 0.774 1.00 90.56 96 GLU A C 1
ATOM 755 O O . GLU A 1 96 ? -11.832 -1.051 0.955 1.00 90.56 96 GLU A O 1
ATOM 760 N N . LEU A 1 97 ? -12.663 0.942 1.590 1.00 89.00 97 LEU A N 1
ATOM 761 C CA . LEU A 1 97 ? -11.959 1.037 2.860 1.00 89.00 97 LEU A CA 1
ATOM 762 C C . LEU A 1 97 ? -12.989 1.390 3.930 1.00 89.00 97 LEU A C 1
ATOM 764 O O . LEU A 1 97 ? -13.695 2.383 3.779 1.00 89.00 97 LEU A O 1
ATOM 768 N N . ASP A 1 98 ? -13.066 0.593 4.998 1.00 86.75 98 ASP A N 1
ATOM 769 C CA . ASP A 1 98 ? -13.936 0.909 6.135 1.00 86.75 98 ASP A CA 1
ATOM 770 C C . ASP A 1 98 ? -13.459 2.221 6.784 1.00 86.75 98 ASP A C 1
ATOM 772 O O . ASP A 1 98 ? -12.299 2.342 7.186 1.00 86.75 98 ASP A O 1
ATOM 776 N N . ASP A 1 99 ? -14.361 3.199 6.902 1.00 84.06 99 ASP A N 1
ATOM 777 C CA . ASP A 1 99 ? -14.099 4.512 7.506 1.00 84.06 99 ASP A CA 1
ATOM 778 C C . ASP A 1 99 ? -13.596 4.427 8.959 1.00 84.06 99 ASP A C 1
ATOM 780 O O . ASP A 1 99 ? -13.021 5.386 9.480 1.00 84.06 99 ASP A O 1
ATOM 784 N N . LYS A 1 100 ? -13.798 3.288 9.633 1.00 85.88 100 LYS A N 1
ATOM 785 C CA . LYS A 1 100 ? -13.295 3.031 10.990 1.00 85.88 100 LYS A CA 1
ATOM 786 C C . LYS A 1 100 ? -11.792 2.773 11.035 1.00 85.88 100 LYS A C 1
ATOM 788 O O . LYS A 1 100 ? -11.216 2.834 12.121 1.00 85.88 100 LYS A O 1
ATOM 793 N N . VAL A 1 101 ? -11.164 2.472 9.899 1.00 90.44 101 VAL A N 1
ATOM 794 C CA . VAL A 1 101 ? -9.736 2.155 9.820 1.00 90.44 101 VAL A CA 1
ATOM 795 C C . VAL A 1 101 ? -8.940 3.423 9.579 1.00 90.44 101 VAL A C 1
ATOM 797 O O . VAL A 1 101 ? -8.972 4.025 8.504 1.00 90.44 101 VAL A O 1
ATOM 800 N N . GLN A 1 102 ? -8.129 3.799 10.559 1.00 91.44 102 GLN A N 1
ATOM 801 C CA . GLN A 1 102 ? -7.178 4.882 10.400 1.00 91.44 102 GLN A CA 1
ATOM 802 C C . GLN A 1 102 ? -5.834 4.359 9.884 1.00 91.44 102 GLN A C 1
ATOM 804 O O . GLN A 1 102 ? -5.095 3.663 10.581 1.00 91.44 102 GLN A O 1
ATOM 809 N N . LEU A 1 103 ? -5.464 4.758 8.666 1.00 91.56 103 LEU A N 1
ATOM 810 C CA . LEU A 1 103 ? -4.127 4.500 8.130 1.00 91.56 103 LEU A CA 1
ATOM 811 C C . LEU A 1 103 ? -3.111 5.496 8.709 1.00 91.56 103 LEU A C 1
ATOM 813 O O . LEU A 1 103 ? -3.069 6.671 8.322 1.00 91.56 103 LEU A O 1
ATOM 817 N N . ILE A 1 104 ? -2.263 5.014 9.616 1.00 89.88 104 ILE A N 1
ATOM 818 C CA . ILE A 1 104 ? -1.081 5.727 10.103 1.00 89.88 104 ILE A CA 1
ATOM 819 C C . ILE A 1 104 ? 0.005 5.607 9.041 1.00 89.88 104 ILE A C 1
ATOM 821 O O . ILE A 1 104 ? 0.380 4.516 8.625 1.00 89.88 104 ILE A O 1
ATOM 825 N N . LYS A 1 105 ? 0.524 6.745 8.600 1.00 86.19 105 LYS A N 1
ATOM 826 C CA . LYS A 1 105 ? 1.404 6.833 7.435 1.00 86.19 105 LYS A CA 1
ATOM 827 C C . LYS A 1 105 ? 2.837 6.961 7.909 1.00 86.19 105 LYS A C 1
ATOM 829 O O . LYS A 1 105 ? 3.153 7.892 8.649 1.00 86.19 105 LYS A O 1
ATOM 834 N N . ALA A 1 106 ? 3.691 6.060 7.459 1.00 82.31 106 ALA A N 1
ATOM 835 C CA . ALA A 1 106 ? 5.112 6.078 7.755 1.00 82.31 106 ALA A CA 1
ATOM 836 C C . ALA A 1 106 ? 5.945 5.915 6.482 1.00 82.31 106 ALA A C 1
ATOM 838 O O . ALA A 1 106 ? 5.473 5.409 5.459 1.00 82.31 106 ALA A O 1
ATOM 839 N N . ILE A 1 107 ? 7.183 6.392 6.567 1.00 76.25 107 ILE A N 1
ATOM 840 C CA . ILE A 1 107 ? 8.196 6.362 5.513 1.00 76.25 107 ILE A CA 1
ATOM 841 C C . ILE A 1 107 ? 9.456 5.778 6.153 1.00 76.25 107 ILE A C 1
ATOM 843 O O . ILE A 1 107 ? 9.778 6.142 7.286 1.00 76.25 107 ILE A O 1
ATOM 847 N N . GLY A 1 108 ? 10.136 4.868 5.452 1.00 64.44 108 GLY A N 1
ATOM 848 C CA . GLY A 1 108 ? 11.412 4.303 5.902 1.00 64.44 108 GLY A CA 1
ATOM 849 C C . GLY A 1 108 ? 12.475 5.388 6.113 1.00 64.44 108 GLY A C 1
ATOM 850 O O . GLY A 1 108 ? 12.515 6.393 5.393 1.00 64.44 108 GLY A O 1
ATOM 851 N N . LEU A 1 109 ? 13.337 5.209 7.119 1.00 55.59 109 LEU A N 1
ATOM 852 C CA . LEU A 1 109 ? 14.278 6.247 7.559 1.00 55.59 109 LEU A CA 1
ATOM 853 C C . LEU A 1 109 ? 15.364 6.567 6.516 1.00 55.59 109 LEU A C 1
ATOM 855 O O . LEU A 1 109 ? 15.917 7.666 6.541 1.00 55.59 109 LEU A O 1
ATOM 859 N N . PHE A 1 110 ? 15.589 5.683 5.534 1.00 48.66 110 PHE A N 1
ATOM 860 C CA . PHE A 1 110 ? 16.481 5.928 4.391 1.00 48.66 110 PHE A CA 1
ATOM 861 C C . PHE A 1 110 ? 16.113 7.179 3.565 1.00 48.66 110 PHE A C 1
ATOM 863 O O . PHE A 1 110 ? 16.942 7.675 2.803 1.00 48.66 110 PHE A O 1
ATOM 870 N N . HIS A 1 111 ? 14.913 7.745 3.750 1.00 45.56 111 HIS A N 1
ATOM 871 C CA . HIS A 1 111 ? 14.481 8.995 3.117 1.00 45.56 111 HIS A CA 1
ATOM 872 C C . HIS A 1 111 ? 14.340 10.198 4.064 1.00 45.56 111 HIS A C 1
ATOM 874 O O . HIS A 1 111 ? 14.171 11.316 3.576 1.00 45.56 111 HIS A O 1
ATOM 880 N N . VAL A 1 112 ? 14.452 10.046 5.390 1.00 45.62 112 VAL A N 1
ATOM 881 C CA . VAL A 1 112 ? 14.245 11.161 6.346 1.00 45.62 112 VAL A CA 1
ATOM 882 C C . VAL A 1 112 ? 15.246 12.304 6.130 1.00 45.62 112 VAL A C 1
ATOM 884 O O . VAL A 1 112 ? 14.879 13.469 6.267 1.00 45.62 112 VAL A O 1
ATOM 887 N N . HIS A 1 113 ? 16.462 12.003 5.667 1.00 44.66 113 HIS A N 1
ATOM 888 C CA . HIS A 1 113 ? 17.461 13.017 5.308 1.00 44.66 113 HIS A CA 1
ATOM 889 C C . HIS A 1 113 ? 17.176 13.766 3.986 1.00 44.66 113 HIS A C 1
ATOM 891 O O . HIS A 1 113 ? 17.858 14.743 3.692 1.00 44.66 113 HIS A O 1
ATOM 897 N N . ALA A 1 114 ? 16.180 13.344 3.193 1.00 42.75 114 ALA A N 1
ATOM 898 C CA . ALA A 1 114 ? 15.790 13.962 1.917 1.00 42.75 114 ALA A CA 1
ATOM 899 C C . ALA A 1 114 ? 14.449 14.736 1.977 1.00 42.75 114 ALA A C 1
ATOM 901 O O . ALA A 1 114 ? 13.985 15.256 0.956 1.00 42.75 114 ALA A O 1
ATOM 902 N N . HIS A 1 115 ? 13.817 14.831 3.153 1.00 48.03 115 HIS A N 1
ATOM 903 C CA . HIS A 1 115 ? 12.574 15.582 3.360 1.00 48.03 115 HIS A CA 1
ATOM 904 C C . HIS A 1 115 ? 12.819 17.016 3.861 1.00 48.03 115 HIS A C 1
ATOM 906 O O . HIS A 1 115 ? 13.813 17.306 4.517 1.00 48.03 115 HIS A O 1
ATOM 912 N N . GLN A 1 116 ? 11.876 17.923 3.570 1.00 50.16 116 GLN A N 1
ATOM 913 C CA . GLN A 1 116 ? 11.863 19.278 4.137 1.00 50.16 116 GLN A CA 1
ATOM 914 C C . GLN A 1 116 ? 11.601 19.216 5.649 1.00 50.16 116 GLN A C 1
ATOM 916 O O . GLN A 1 116 ? 10.822 18.374 6.103 1.00 50.16 116 GLN A O 1
ATOM 921 N N . GLU A 1 117 ? 12.180 20.139 6.421 1.00 52.16 117 GLU A N 1
ATOM 922 C CA . GLU A 1 117 ? 12.106 20.144 7.894 1.00 52.16 117 GLU A CA 1
ATOM 923 C C . GLU A 1 117 ? 10.675 20.079 8.453 1.00 52.16 117 GLU A C 1
ATOM 925 O O . GLU A 1 117 ? 10.432 19.480 9.501 1.00 52.16 117 GLU A O 1
ATOM 930 N N . SER A 1 118 ? 9.693 20.603 7.714 1.00 53.22 118 SER A N 1
ATOM 931 C CA . 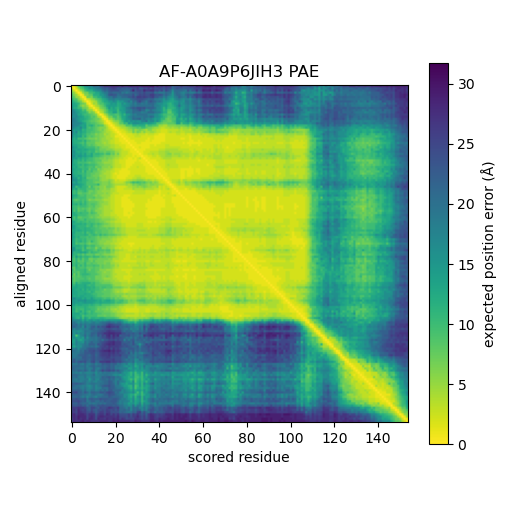SER A 1 118 ? 8.266 20.545 8.063 1.00 53.22 118 SER A CA 1
ATOM 932 C C . SER A 1 118 ? 7.702 19.119 8.200 1.00 53.22 118 SER A C 1
ATOM 934 O O . SER A 1 118 ? 6.643 18.932 8.804 1.00 53.22 118 SER A O 1
ATOM 936 N N . CYS A 1 119 ? 8.403 18.107 7.677 1.00 51.84 119 CYS A N 1
ATOM 937 C CA . CYS A 1 119 ? 8.045 16.691 7.773 1.00 51.84 119 CYS A CA 1
ATOM 938 C C . CYS A 1 119 ? 8.660 15.984 8.999 1.00 51.84 119 CYS A C 1
ATOM 940 O O . CYS A 1 119 ? 8.170 14.919 9.382 1.00 51.84 119 CYS A O 1
ATOM 942 N N . LEU A 1 120 ? 9.686 16.563 9.639 1.00 50.09 120 LEU A N 1
ATOM 943 C CA . LEU A 1 120 ? 10.463 15.922 10.714 1.00 50.09 120 LEU A CA 1
ATOM 944 C C . LEU A 1 120 ? 9.687 15.847 12.039 1.00 50.09 120 LEU A C 1
ATOM 946 O O . LEU A 1 120 ? 9.632 14.797 12.677 1.00 50.09 120 LEU A O 1
ATOM 950 N N . GLY A 1 121 ? 9.008 16.931 12.427 1.00 43.97 121 GLY A N 1
ATOM 951 C CA . GLY A 1 121 ? 8.330 17.022 13.728 1.00 43.97 121 GLY A CA 1
ATOM 952 C C . GLY A 1 121 ? 7.119 16.095 13.910 1.00 43.97 121 GLY A C 1
ATOM 953 O O . GLY A 1 121 ? 6.748 15.799 15.040 1.00 43.97 121 GLY A O 1
ATOM 954 N N . ARG A 1 122 ? 6.498 15.610 12.822 1.00 50.34 122 ARG A N 1
ATOM 955 C CA . ARG A 1 122 ? 5.329 14.703 12.890 1.00 50.34 122 ARG A CA 1
ATOM 956 C C . ARG A 1 122 ? 5.689 13.222 12.829 1.00 50.34 122 ARG A C 1
ATOM 958 O O . ARG A 1 122 ? 4.840 12.391 13.126 1.00 50.34 122 ARG A O 1
ATOM 965 N N . THR A 1 123 ? 6.907 12.890 12.409 1.00 45.97 123 THR A N 1
ATOM 966 C CA . THR A 1 123 ? 7.277 11.518 12.044 1.00 45.97 123 THR A CA 1
ATOM 967 C C . THR A 1 123 ? 8.353 10.924 12.945 1.00 45.97 123 THR A C 1
ATOM 969 O O . THR A 1 123 ? 8.363 9.714 13.091 1.00 45.97 123 THR A O 1
ATOM 972 N N . ALA A 1 124 ? 9.190 11.718 13.625 1.00 43.44 124 ALA A N 1
ATOM 973 C CA . ALA A 1 124 ? 10.416 11.249 14.290 1.00 43.44 124 ALA A CA 1
ATOM 974 C C . ALA A 1 124 ? 10.265 10.097 15.318 1.00 43.44 124 ALA A C 1
ATOM 976 O O . ALA A 1 124 ? 11.071 9.169 15.307 1.00 43.44 124 ALA A O 1
ATOM 977 N N . SER A 1 125 ? 9.242 10.090 16.184 1.00 50.28 125 SER A N 1
ATOM 978 C CA . SER A 1 125 ? 9.048 8.995 17.162 1.00 50.28 125 SER A CA 1
ATOM 979 C C . SER A 1 125 ? 8.550 7.697 16.513 1.00 50.28 125 SER A C 1
ATOM 981 O O . SER A 1 125 ? 8.985 6.601 16.868 1.00 50.28 125 SER A O 1
ATOM 983 N N . LEU A 1 126 ? 7.675 7.821 15.512 1.00 50.50 126 LEU A N 1
ATOM 984 C CA . LEU A 1 126 ? 7.271 6.733 14.623 1.00 50.50 126 LEU A CA 1
ATOM 985 C C . LEU A 1 126 ? 8.430 6.289 13.728 1.00 50.50 126 LEU A C 1
ATOM 987 O O . LEU A 1 126 ? 8.510 5.111 13.403 1.00 50.50 126 LEU A O 1
ATOM 991 N N . ALA A 1 127 ? 9.333 7.198 13.366 1.00 49.78 127 ALA A N 1
ATOM 992 C CA . ALA A 1 127 ? 10.445 6.965 12.462 1.00 49.78 127 ALA A CA 1
ATOM 993 C C . ALA A 1 127 ? 11.482 6.025 13.087 1.00 49.78 127 ALA A C 1
ATOM 995 O O . ALA A 1 127 ? 11.861 5.079 12.420 1.00 49.78 127 ALA A O 1
ATOM 996 N N . HIS A 1 128 ? 11.832 6.161 14.372 1.00 52.66 128 HIS A N 1
ATOM 997 C CA . HIS A 1 128 ? 12.723 5.203 15.057 1.00 52.66 128 HIS A CA 1
ATOM 998 C C . HIS A 1 128 ? 12.105 3.794 15.176 1.00 52.66 128 HIS A C 1
ATOM 1000 O O . HIS A 1 128 ? 12.765 2.775 14.988 1.00 52.66 128 HIS A O 1
ATOM 1006 N N . ARG A 1 129 ? 10.791 3.705 15.428 1.00 53.50 129 ARG A N 1
ATOM 1007 C CA . ARG A 1 129 ? 10.084 2.413 15.389 1.00 53.50 129 ARG A CA 1
ATOM 1008 C C . ARG A 1 129 ? 10.013 1.851 13.968 1.00 53.50 129 ARG A C 1
ATOM 1010 O O . ARG A 1 129 ? 10.097 0.643 13.786 1.00 53.50 129 ARG A O 1
ATOM 1017 N N . THR A 1 130 ? 9.841 2.723 12.980 1.00 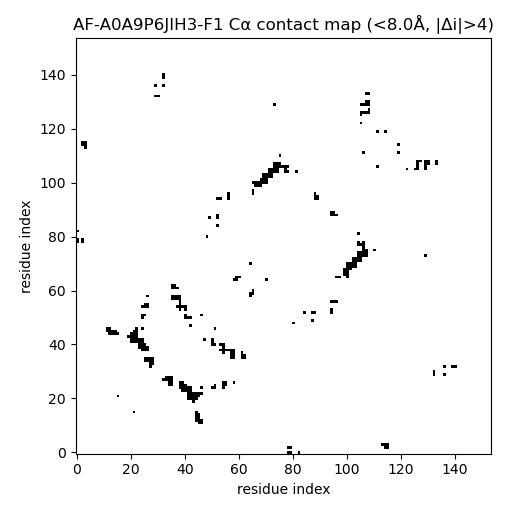56.12 130 THR A N 1
ATOM 1018 C CA . THR A 1 130 ? 9.831 2.361 11.561 1.00 56.12 130 THR A CA 1
ATOM 1019 C C . THR A 1 130 ? 11.221 1.938 11.109 1.00 56.12 130 THR A C 1
ATOM 1021 O O . THR A 1 130 ? 11.295 1.002 10.346 1.00 56.12 130 THR A O 1
ATOM 1024 N N . GLU A 1 131 ? 12.300 2.528 11.620 1.00 60.16 131 GLU A N 1
ATOM 1025 C CA . GLU A 1 131 ? 13.696 2.154 11.365 1.00 60.16 131 GLU A CA 1
ATOM 1026 C C . GLU A 1 131 ? 13.977 0.730 11.826 1.00 60.16 131 GLU A C 1
ATOM 1028 O O . GLU A 1 131 ? 14.451 -0.073 11.037 1.00 60.16 131 GLU A O 1
ATOM 1033 N N . LEU A 1 132 ? 13.586 0.374 13.053 1.00 58.31 132 LEU A N 1
ATOM 1034 C CA . LEU A 1 132 ? 13.688 -1.012 13.513 1.00 58.31 132 LEU A CA 1
ATOM 1035 C C . LEU A 1 132 ? 12.881 -1.973 12.634 1.00 58.31 132 LEU A C 1
ATOM 1037 O O . LEU A 1 132 ? 13.323 -3.087 12.379 1.00 58.31 132 LEU A O 1
ATOM 1041 N N . LEU A 1 133 ? 11.694 -1.563 12.178 1.00 58.81 133 LEU A N 1
ATOM 1042 C CA . LEU A 1 133 ? 10.874 -2.389 11.291 1.00 58.81 133 LEU A CA 1
ATOM 1043 C C . LEU A 1 133 ? 11.445 -2.459 9.871 1.00 58.81 133 LEU A C 1
ATOM 1045 O O . LEU A 1 133 ? 11.367 -3.514 9.261 1.00 58.81 133 LEU A O 1
ATOM 1049 N N . ASP A 1 134 ? 12.013 -1.378 9.353 1.00 62.56 134 ASP A N 1
ATOM 1050 C CA . ASP A 1 134 ? 12.571 -1.257 8.006 1.00 62.56 134 ASP A CA 1
ATOM 1051 C C . ASP A 1 134 ? 13.913 -1.980 7.910 1.00 62.56 134 ASP A C 1
ATOM 1053 O O .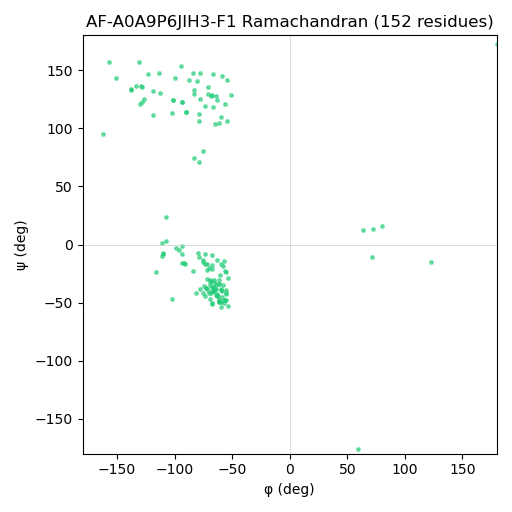 ASP A 1 134 ? 14.118 -2.739 6.974 1.00 62.56 134 ASP A O 1
ATOM 1057 N N . ASP A 1 135 ? 14.774 -1.865 8.922 1.00 60.16 135 ASP A N 1
ATOM 1058 C CA . ASP A 1 135 ? 16.007 -2.646 9.041 1.00 60.16 135 ASP A CA 1
ATOM 1059 C C . ASP A 1 135 ? 15.683 -4.137 9.201 1.00 60.16 135 ASP A C 1
ATOM 1061 O O . ASP A 1 135 ? 16.229 -4.984 8.496 1.00 60.16 135 ASP A O 1
ATOM 1065 N N . HIS A 1 136 ? 14.688 -4.480 10.031 1.00 59.28 136 HIS A N 1
ATOM 1066 C CA . HIS A 1 136 ? 14.239 -5.865 10.170 1.00 59.28 136 HIS A CA 1
ATOM 1067 C C . HIS A 1 136 ? 13.596 -6.412 8.887 1.00 59.28 136 HIS A C 1
ATOM 1069 O O . HIS A 1 136 ? 13.825 -7.568 8.528 1.00 59.28 136 HIS A O 1
ATOM 1075 N N . MET A 1 137 ? 12.799 -5.613 8.172 1.00 62.34 137 MET A N 1
ATOM 1076 C CA . MET A 1 137 ? 12.213 -6.007 6.889 1.00 62.34 137 MET A CA 1
ATOM 1077 C C . MET A 1 137 ? 13.269 -6.071 5.788 1.00 62.34 137 MET A C 1
ATOM 1079 O O . MET A 1 137 ? 13.228 -7.001 4.990 1.00 62.34 137 MET A O 1
ATOM 1083 N N . GLY A 1 138 ? 14.222 -5.145 5.757 1.00 63.09 138 GLY A N 1
ATOM 1084 C CA . GLY A 1 138 ? 15.356 -5.120 4.840 1.00 63.09 138 GLY A CA 1
ATOM 1085 C C . GLY A 1 138 ? 16.237 -6.349 5.021 1.00 63.09 138 GLY A C 1
ATOM 1086 O O . GLY A 1 138 ? 16.482 -7.069 4.055 1.00 63.09 138 GLY A O 1
ATOM 1087 N N . ASP A 1 139 ? 16.609 -6.670 6.260 1.00 62.72 139 ASP A N 1
ATOM 1088 C CA . ASP A 1 139 ? 17.338 -7.888 6.618 1.00 62.72 139 ASP A CA 1
ATOM 1089 C C . ASP A 1 139 ? 16.522 -9.156 6.306 1.00 62.72 139 ASP A C 1
ATOM 1091 O O . ASP A 1 139 ? 17.040 -10.090 5.693 1.00 62.72 139 ASP A O 1
ATOM 1095 N N . SER A 1 140 ? 15.225 -9.191 6.639 1.00 57.19 140 SER A N 1
ATOM 1096 C CA . SER A 1 140 ? 14.335 -10.326 6.336 1.00 57.19 140 SER A CA 1
ATOM 1097 C C . SER A 1 140 ? 14.183 -10.553 4.829 1.00 57.19 140 SER A C 1
ATOM 1099 O O . SER A 1 140 ? 14.275 -11.690 4.358 1.00 57.19 140 SER A O 1
ATOM 1101 N N . ASN A 1 141 ? 13.993 -9.486 4.051 1.00 54.41 141 ASN A N 1
ATOM 1102 C CA . ASN A 1 141 ? 13.865 -9.534 2.598 1.00 54.41 141 ASN A CA 1
ATOM 1103 C C . ASN A 1 141 ? 15.195 -9.895 1.937 1.00 54.41 141 ASN A C 1
ATOM 1105 O O . ASN A 1 141 ? 15.200 -10.743 1.050 1.00 54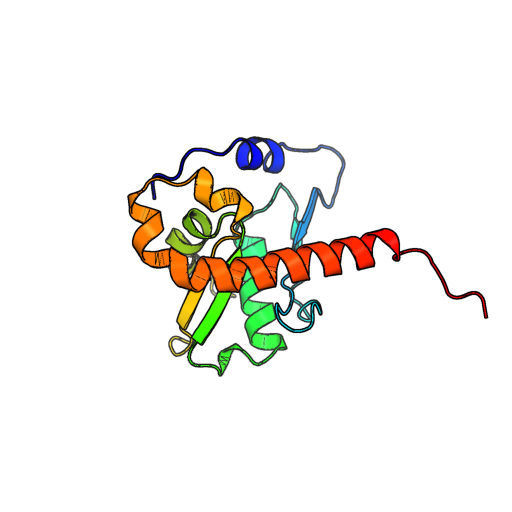.41 141 ASN A O 1
ATOM 1109 N N . TYR A 1 142 ? 16.318 -9.342 2.404 1.00 63.78 142 TYR A N 1
ATOM 1110 C CA . TYR A 1 142 ? 17.660 -9.710 1.952 1.00 63.78 142 TYR A CA 1
ATOM 1111 C C . TYR A 1 142 ? 17.936 -11.192 2.210 1.00 63.78 142 TYR A C 1
ATOM 1113 O O . TYR A 1 142 ? 18.294 -11.922 1.287 1.00 63.78 142 TYR A O 1
ATOM 1121 N N . LYS A 1 143 ? 17.671 -11.677 3.430 1.00 57.56 143 LYS A N 1
ATOM 1122 C CA . LYS A 1 143 ? 17.799 -13.094 3.799 1.00 57.56 143 LYS A CA 1
ATOM 1123 C C . LYS A 1 143 ? 16.910 -13.995 2.952 1.00 57.56 143 LYS A C 1
ATOM 1125 O O . LYS A 1 143 ? 17.336 -15.091 2.601 1.00 57.56 143 LYS A O 1
ATOM 1130 N N . LYS A 1 144 ? 15.693 -13.571 2.610 1.00 52.94 144 LYS A N 1
ATOM 1131 C CA . LYS A 1 144 ? 14.820 -14.326 1.698 1.00 52.94 144 LYS A CA 1
ATOM 1132 C C . LYS A 1 144 ? 15.369 -14.317 0.275 1.00 52.94 144 LYS A C 1
ATOM 1134 O O . LYS A 1 144 ? 15.492 -15.386 -0.303 1.00 52.94 144 LYS A O 1
ATOM 1139 N N . LEU A 1 145 ? 15.788 -13.168 -0.253 1.00 47.66 145 LEU A N 1
ATOM 1140 C CA . LEU A 1 145 ? 16.403 -13.031 -1.579 1.00 47.66 145 LEU A CA 1
ATOM 1141 C C . LEU A 1 145 ? 17.629 -13.932 -1.756 1.00 47.66 145 LEU A C 1
ATOM 1143 O O . LEU A 1 145 ? 17.708 -14.659 -2.739 1.00 47.66 145 LEU A O 1
ATOM 1147 N N . VAL A 1 146 ? 18.554 -13.952 -0.791 1.00 62.19 146 VAL A N 1
ATOM 1148 C CA . VAL A 1 146 ? 19.769 -14.788 -0.877 1.00 62.19 146 VAL A CA 1
ATOM 1149 C C . VAL A 1 146 ? 19.517 -16.279 -0.624 1.00 62.19 146 VAL A C 1
ATOM 1151 O O . VAL A 1 146 ? 20.400 -17.102 -0.874 1.00 62.19 146 VAL A O 1
ATOM 1154 N N . ASN A 1 147 ? 18.346 -16.646 -0.095 1.00 53.59 147 ASN A N 1
ATOM 1155 C CA . ASN A 1 147 ? 17.988 -18.037 0.199 1.00 53.59 147 ASN A CA 1
ATOM 1156 C C . ASN A 1 147 ? 16.890 -18.599 -0.721 1.00 53.59 147 ASN A C 1
ATOM 1158 O O . ASN A 1 147 ? 16.670 -19.811 -0.715 1.00 53.59 147 ASN A O 1
ATOM 1162 N N . ILE A 1 148 ? 16.251 -17.772 -1.553 1.00 45.56 148 ILE A N 1
ATOM 1163 C CA . ILE A 1 148 ? 15.412 -18.218 -2.669 1.00 45.56 148 ILE A CA 1
ATOM 1164 C C . ILE A 1 148 ? 16.331 -18.936 -3.666 1.00 45.56 148 ILE A C 1
ATOM 1166 O O . ILE A 1 148 ? 17.138 -18.322 -4.354 1.00 45.56 148 ILE A O 1
ATOM 1170 N N . GLY A 1 149 ? 16.260 -20.270 -3.674 1.00 46.97 149 GLY A N 1
ATOM 1171 C CA . GLY A 1 149 ? 17.090 -21.149 -4.508 1.00 46.97 149 GLY A CA 1
ATOM 1172 C C . GLY A 1 149 ? 17.910 -22.182 -3.731 1.00 46.97 149 GLY A C 1
ATOM 1173 O O . GLY A 1 149 ? 18.346 -23.170 -4.315 1.00 46.97 149 GLY A O 1
ATOM 1174 N N . LYS A 1 150 ? 18.062 -22.038 -2.407 1.00 48.75 150 LYS A N 1
ATOM 1175 C CA . LYS A 1 150 ? 18.626 -23.106 -1.566 1.00 48.75 150 LYS A CA 1
ATOM 1176 C C . LYS A 1 150 ? 17.525 -24.100 -1.215 1.00 48.75 150 LYS A C 1
ATOM 1178 O O . LYS A 1 150 ? 17.011 -24.117 -0.099 1.00 48.75 150 LYS A O 1
ATOM 1183 N N . SER A 1 151 ? 17.129 -24.922 -2.183 1.00 46.50 151 SER A N 1
ATOM 1184 C CA . SER A 1 151 ? 16.382 -26.139 -1.881 1.00 46.50 151 SER A CA 1
ATOM 1185 C C . SER A 1 151 ? 17.208 -26.963 -0.895 1.00 46.50 151 SER A C 1
ATOM 1187 O O . SER A 1 151 ? 18.347 -27.318 -1.200 1.00 46.50 151 SER A O 1
ATOM 1189 N N . SER A 1 152 ? 16.648 -27.251 0.280 1.00 53.22 152 SER A N 1
ATOM 1190 C CA . SER A 1 152 ? 17.182 -28.281 1.167 1.00 53.22 152 SER A CA 1
ATOM 1191 C C . SER A 1 152 ? 17.269 -29.568 0.354 1.00 53.22 152 SER A C 1
ATOM 1193 O O . SER A 1 152 ? 16.236 -30.166 0.059 1.00 53.22 152 SER A O 1
ATOM 1195 N N . GLN A 1 153 ? 18.478 -29.974 -0.035 1.00 43.69 153 GLN A N 1
ATOM 1196 C CA . GLN A 1 153 ? 18.708 -31.350 -0.448 1.00 43.69 153 GLN A CA 1
ATOM 1197 C C . GLN A 1 153 ? 18.343 -32.207 0.769 1.00 43.69 153 GLN A C 1
ATOM 1199 O O . GLN A 1 153 ? 18.964 -32.085 1.826 1.00 43.69 153 GLN A O 1
ATOM 1204 N N . ARG A 1 154 ? 17.239 -32.942 0.659 1.00 39.69 154 ARG A N 1
ATOM 1205 C CA . ARG A 1 154 ? 16.980 -34.131 1.463 1.00 39.69 154 ARG A CA 1
ATOM 1206 C C . ARG A 1 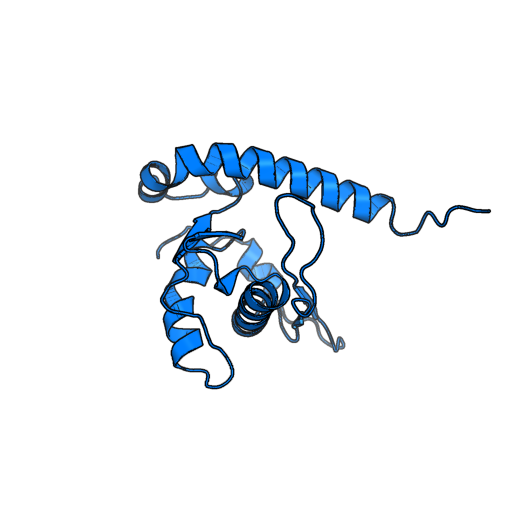154 ? 17.356 -35.326 0.612 1.00 39.69 154 ARG A C 1
ATOM 1208 O O . ARG A 1 154 ? 17.063 -35.258 -0.604 1.00 39.69 154 ARG A O 1
#

Organism: NCBI:txid179855

Radius of gyration: 16.59 Å; Cα contacts (8 Å, |Δi|>4): 188; chains: 1; bounding box: 36×55×42 Å

InterPro domains:
  IPR040521 Kyakuja-Dileera-Zisupton transposase [PF18758] (1-119)

Foldseek 3Di:
DPFPPDCVVVVQQDDDPPDQFSDKDFDADLVPRHTQPPLIFGDRGGDDLLNNLRSVQSSCVSVVVLVPQEDEDEDQVQVPSVPCSVVSQVVDPVH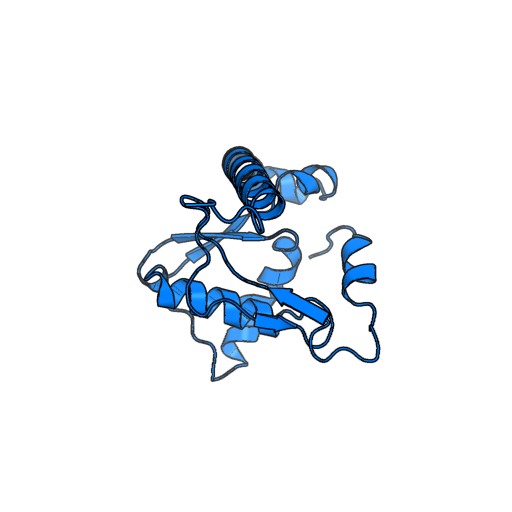DRPPSYHYDYHYAPVCVVRGDPVPCVVCPVVRVVSPVSVVVSVVVVVVCVVCVPPDPDD

Solvent-accessible surface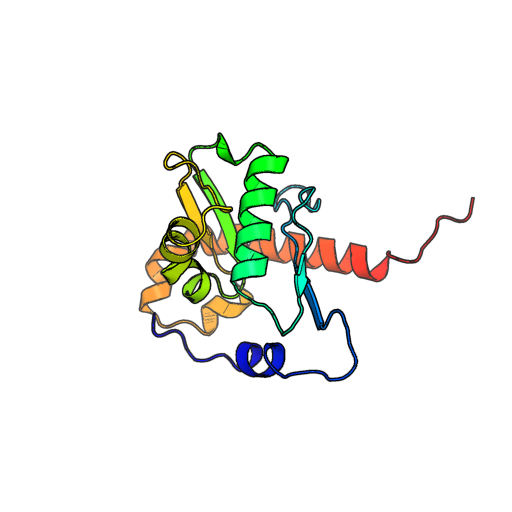 area (backbone atoms only — not comparable to full-atom values): 9237 Å² total; per-residue (Å²): 123,93,61,68,88,56,70,66,63,62,60,48,58,52,81,70,82,97,52,87,56,67,46,75,49,65,36,59,40,75,88,75,68,45,67,33,58,81,2,67,35,77,21,74,63,23,90,45,63,70,53,50,50,52,14,50,46,35,23,28,59,65,68,57,50,58,76,34,61,66,42,83,46,74,35,88,56,35,81,61,57,60,76,50,42,66,59,57,34,75,77,30,96,91,47,78,75,62,89,68,37,40,76,42,81,37,48,46,54,94,48,62,88,64,52,60,72,90,58,48,86,83,36,54,78,61,30,58,57,34,34,58,38,43,52,51,44,50,50,51,50,49,54,45,60,79,43,68,82,67,72,80,86,125

Mean predicted aligned error: 11.84 Å

pLDDT: mean 73.99, std 19.35, range [36.56, 96.38]

Sequence (154 aa):
STCHRYRAMEHSSSSRTGLDVTGIGTHACARHGCFAPGSAVDFQKGERQMNMDWSLLEALKSTGMEKLPEVLHVYDINCQYHVHLKKRIEENPHLELDDKVQLIKAIGLFHVHAHQESCLGRTASLAHRTELLDDHMGDSNYKKLVNIGKSSQR

Secondary structure (DSSP, 8-state):
------HHHHHHTPPPTT-S-SEEE--B-TTT-PBPTT--EEESSSS-HHHHHHHHHHHHHHHTGGGSSEEEEE-TTHHHHHHHHHHHHHT-TT----TT-EEEEE--GGGGGGS-GGGHHHHHHHHHHHHHHHHHHHHHHHHHHHHTT-----

Nearest PDB structures (foldseek):
  6ke3-assembly4_G  TM=4.929E-01  e=8.473E+00  Homo sapiens